Protein AF-A0A7C2JQL1-F1 (afdb_monomer)

Nearest PDB structures (foldseek):
  2pk7-assembly1_A  TM=8.569E-01  e=5.310E-05  Pseudomonas protegens Pf-5
  2pk7-assembly1_B  TM=8.581E-01  e=6.500E-05  Pseudomonas protegens Pf-5
  2hf1-assembly1_A  TM=8.902E-01  e=3.027E-03  Chromobacterium violaceum ATCC 12472
  2jr6-assembly1_A  TM=7.177E-01  e=1.261E-03  Neisseria meningitidis Z2491
  2jny-assembly1_A  TM=7.039E-01  e=1.526E-02  Corynebacterium glutamicum

Foldseek 3Di:
DDDQCQLDHPVVQVVDAQPPPVFRAGWDQPSVQQWTAGPGQRWTFHRDPSRTPRDPVRIDGPDPPPDD

Radius of gyration: 12.01 Å; Cα contacts (8 Å, |Δi|>4): 106; chains: 1; bounding box: 31×28×34 Å

Secondary structure (DSSP, 8-state):
--SSSSSS-HHHHTT-B-SSTTT--BEEEETTTTEEEETTT--EEEEETTEE---STTSBPPPTTS--

Mean predicted aligned error: 7.11 Å

Structure (mmCIF, N/CA/C/O backbone):
data_AF-A0A7C2JQL1-F1
#
_entry.id   AF-A0A7C2JQL1-F1
#
loop_
_atom_site.group_PDB
_atom_site.id
_atom_site.type_symbol
_atom_site.label_atom_id
_atom_site.label_alt_id
_atom_site.label_comp_id
_atom_site.label_asym_id
_atom_site.label_entity_id
_atom_site.label_seq_id
_atom_site.pdbx_PDB_ins_code
_atom_site.Cartn_x
_atom_site.Cartn_y
_atom_site.Cartn_z
_atom_site.occupancy
_atom_site.B_iso_or_equiv
_atom_site.auth_seq_id
_atom_site.auth_comp_id
_atom_site.auth_asym_id
_atom_site.auth_atom_id
_atom_site.pdbx_PDB_model_num
ATOM 1 N N . MET A 1 1 ? -13.399 -3.299 21.832 1.00 44.91 1 MET A N 1
ATOM 2 C CA . MET A 1 1 ? -12.032 -3.218 21.277 1.00 44.91 1 MET A CA 1
ATOM 3 C C . MET A 1 1 ? -12.045 -3.871 19.901 1.00 44.91 1 MET A C 1
ATOM 5 O O . MET A 1 1 ? -11.752 -5.052 19.818 1.00 44.91 1 MET A O 1
ATOM 9 N N . ALA A 1 2 ? -12.477 -3.165 18.855 1.00 49.28 2 ALA A N 1
ATOM 10 C CA . ALA A 1 2 ? -12.495 -3.699 17.487 1.00 49.28 2 ALA A CA 1
ATOM 11 C C . ALA A 1 2 ? -12.718 -2.553 16.490 1.00 49.28 2 ALA A C 1
ATOM 13 O O . ALA A 1 2 ? -13.809 -2.432 15.973 1.00 49.28 2 ALA A O 1
ATOM 14 N N . GLU A 1 3 ? -11.766 -1.628 16.318 1.00 51.12 3 GLU A N 1
ATOM 15 C CA . GLU A 1 3 ? -12.051 -0.428 15.491 1.00 51.12 3 GLU A CA 1
ATOM 16 C C . GLU A 1 3 ? -10.867 0.042 14.625 1.00 51.12 3 GLU A C 1
ATOM 18 O O . GLU A 1 3 ? -10.890 1.130 14.064 1.00 51.12 3 GLU A O 1
ATOM 23 N N . ARG A 1 4 ? -9.804 -0.766 14.477 1.00 54.00 4 ARG A N 1
ATOM 24 C CA . ARG A 1 4 ? -8.731 -0.506 13.482 1.00 54.00 4 ARG A CA 1
ATOM 25 C C . ARG A 1 4 ? -8.390 -1.707 12.595 1.00 54.00 4 ARG A C 1
ATOM 27 O O . ARG A 1 4 ? -7.615 -1.571 11.657 1.00 54.00 4 ARG A O 1
ATOM 34 N N . GLN A 1 5 ? -8.945 -2.881 12.902 1.00 47.03 5 GLN A N 1
ATOM 35 C CA . GLN A 1 5 ? -8.623 -4.166 12.264 1.00 47.03 5 GLN A CA 1
ATOM 36 C C . GLN A 1 5 ? -9.594 -4.566 11.140 1.00 47.03 5 GLN A C 1
ATOM 38 O O . GLN A 1 5 ? -9.386 -5.599 10.513 1.00 47.03 5 GLN A O 1
ATOM 43 N N . GLU A 1 6 ? -10.622 -3.760 10.860 1.00 58.09 6 GLU A N 1
ATOM 44 C CA . GLU A 1 6 ? -11.667 -4.087 9.874 1.00 58.09 6 GLU A CA 1
ATOM 45 C C . GLU A 1 6 ? -11.397 -3.547 8.462 1.00 58.09 6 GLU A C 1
ATOM 47 O O . GLU A 1 6 ? -12.092 -3.927 7.527 1.00 58.09 6 GLU A O 1
ATOM 52 N N . LEU A 1 7 ? -10.380 -2.696 8.275 1.00 62.31 7 LEU A N 1
ATOM 53 C CA . LEU A 1 7 ? -10.062 -2.141 6.953 1.00 62.31 7 LEU A CA 1
ATOM 54 C C . LEU A 1 7 ? -9.379 -3.171 6.046 1.00 62.31 7 LEU A C 1
ATOM 56 O O . LEU A 1 7 ? -9.794 -3.365 4.911 1.00 62.31 7 LEU A O 1
ATOM 60 N N . VAL A 1 8 ? -8.327 -3.833 6.535 1.00 68.19 8 VAL A N 1
ATOM 61 C CA . VAL A 1 8 ? -7.652 -4.943 5.843 1.00 68.19 8 VAL A CA 1
ATO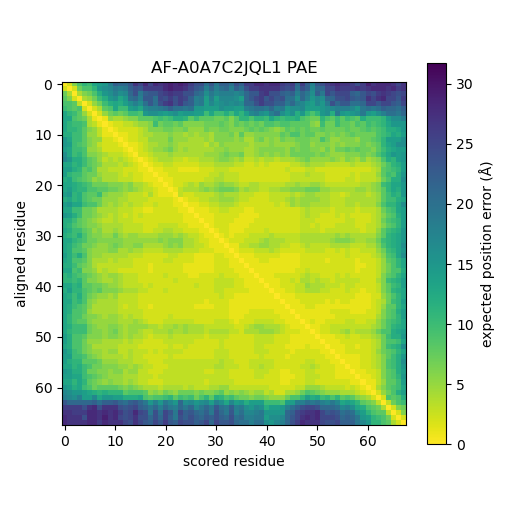M 62 C C . VAL A 1 8 ? -7.053 -5.868 6.907 1.00 68.19 8 VAL A C 1
ATOM 64 O O . VAL A 1 8 ? -6.249 -5.401 7.718 1.00 68.19 8 VAL A O 1
ATOM 67 N N . PRO A 1 9 ? -7.403 -7.166 6.942 1.00 76.69 9 PRO A N 1
ATOM 68 C CA . PRO A 1 9 ? -6.838 -8.080 7.922 1.00 76.69 9 PRO A CA 1
ATOM 69 C C . PRO A 1 9 ? -5.340 -8.313 7.679 1.00 76.69 9 PRO A C 1
ATOM 71 O O . PRO A 1 9 ? -4.867 -8.349 6.544 1.00 76.69 9 PRO A O 1
ATOM 74 N N . GLN A 1 10 ? -4.587 -8.507 8.761 1.00 77.12 10 GLN A N 1
ATOM 75 C CA . GLN A 1 10 ? -3.121 -8.556 8.728 1.00 77.12 10 GLN A CA 1
ATOM 76 C C . GLN A 1 10 ? -2.578 -9.698 7.852 1.00 77.12 10 GLN A C 1
ATOM 78 O O . GLN A 1 10 ? -1.676 -9.475 7.054 1.00 77.12 10 GLN A O 1
ATOM 83 N N . TRP A 1 11 ? -3.206 -10.876 7.917 1.00 80.94 11 TRP A N 1
ATOM 84 C CA . TRP A 1 11 ? -2.850 -12.036 7.091 1.00 80.94 11 TRP A CA 1
ATOM 85 C C . TRP A 1 11 ? -3.047 -11.789 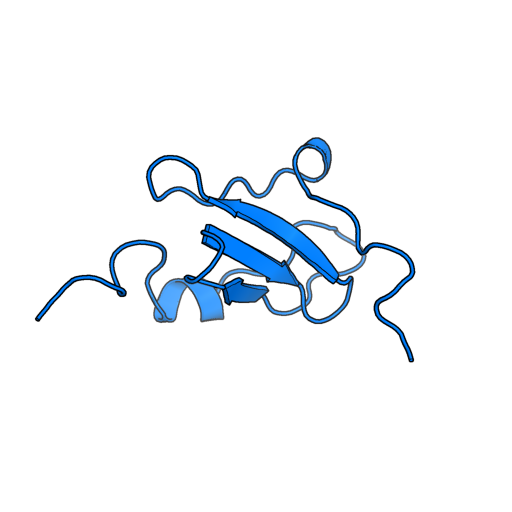5.587 1.00 80.94 11 TRP A C 1
ATOM 87 O O . TRP A 1 11 ? -2.376 -12.400 4.762 1.00 80.94 11 TRP A O 1
ATOM 97 N N . LEU A 1 12 ? -3.964 -10.891 5.207 1.00 78.75 12 LEU A N 1
ATOM 98 C CA . LEU A 1 12 ? -4.192 -10.544 3.807 1.00 78.75 12 LEU A CA 1
ATOM 99 C C . LEU A 1 12 ? -3.065 -9.644 3.287 1.00 78.75 12 LEU A C 1
ATOM 101 O O . LEU A 1 12 ? -2.630 -9.821 2.154 1.00 78.75 12 LEU A O 1
ATOM 105 N N . LEU A 1 13 ? -2.537 -8.735 4.114 1.00 79.56 13 LEU A N 1
ATOM 106 C CA . LEU A 1 13 ? -1.378 -7.907 3.752 1.00 79.56 13 LEU A CA 1
ATOM 107 C C . LEU A 1 13 ? -0.120 -8.743 3.480 1.00 79.56 13 LEU A C 1
ATOM 109 O O . LEU A 1 13 ? 0.688 -8.343 2.652 1.00 79.56 13 LEU A O 1
ATOM 113 N N . GLU A 1 14 ? 0.027 -9.900 4.128 1.00 80.06 14 GLU A N 1
ATOM 114 C CA . GLU A 1 14 ? 1.152 -10.822 3.896 1.00 80.06 14 GLU A CA 1
ATOM 115 C C . GLU A 1 14 ? 1.061 -11.560 2.548 1.00 80.06 14 GLU A C 1
ATOM 117 O O . GLU A 1 14 ? 2.066 -12.049 2.038 1.00 80.06 14 GLU A O 1
ATOM 122 N N . ILE A 1 15 ? -0.136 -11.641 1.960 1.00 85.38 15 ILE A N 1
ATOM 123 C CA . ILE A 1 15 ? -0.384 -12.294 0.663 1.00 85.38 15 ILE A CA 1
ATOM 124 C C . ILE A 1 15 ? -0.439 -11.258 -0.470 1.00 85.38 15 ILE A C 1
ATOM 126 O O . ILE A 1 15 ? -0.091 -11.550 -1.617 1.00 85.38 15 ILE A O 1
ATOM 130 N N . LEU A 1 16 ? -0.910 -10.048 -0.169 1.00 84.69 16 LEU A N 1
ATOM 131 C CA . LEU A 1 16 ? -1.063 -8.978 -1.143 1.00 84.69 16 LEU A CA 1
ATOM 132 C C . LEU A 1 16 ? 0.279 -8.326 -1.482 1.00 84.69 16 LEU A C 1
ATOM 134 O O . LEU A 1 16 ? 1.068 -7.961 -0.618 1.00 84.69 16 LEU A O 1
ATOM 138 N N . CYS A 1 17 ? 0.490 -8.083 -2.772 1.00 92.38 17 CYS A N 1
ATOM 139 C CA . CYS A 1 17 ? 1.626 -7.322 -3.274 1.00 92.38 17 CYS A CA 1
ATOM 140 C C . CYS A 1 17 ? 1.149 -6.201 -4.199 1.00 92.38 17 CYS A C 1
ATOM 142 O O . CYS A 1 17 ? 0.004 -6.181 -4.655 1.00 92.38 17 CYS A O 1
ATOM 144 N N . CYS A 1 18 ? 2.039 -5.253 -4.485 1.00 93.25 18 CYS A N 1
ATOM 145 C CA . CYS A 1 18 ? 1.753 -4.169 -5.415 1.00 93.25 18 CYS A CA 1
ATO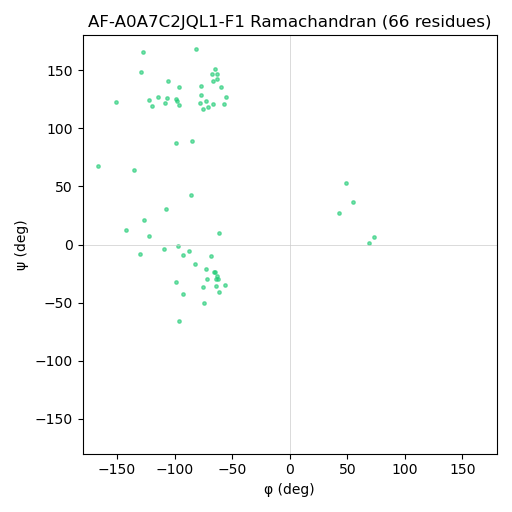M 146 C C . CYS A 1 18 ? 1.297 -4.710 -6.792 1.00 93.25 18 CYS A C 1
ATOM 148 O O . CYS A 1 18 ? 2.042 -5.486 -7.398 1.00 93.25 18 CYS A O 1
ATOM 150 N N . PRO A 1 19 ? 0.144 -4.262 -7.333 1.00 93.12 19 PRO A N 1
ATOM 151 C CA . PRO A 1 19 ? -0.405 -4.744 -8.608 1.00 93.12 19 PRO A CA 1
ATOM 152 C C . PRO A 1 19 ? 0.428 -4.338 -9.834 1.00 93.12 19 PRO A C 1
ATOM 154 O O . PRO A 1 19 ? 0.189 -4.824 -10.936 1.00 93.12 19 PRO A O 1
ATOM 157 N N . VAL A 1 20 ? 1.418 -3.455 -9.666 1.00 92.44 20 VAL A N 1
ATOM 158 C CA . VAL A 1 20 ? 2.333 -3.057 -10.740 1.00 92.44 20 VAL A CA 1
ATOM 159 C C . VAL A 1 20 ? 3.279 -4.227 -11.060 1.00 92.44 20 VAL A C 1
ATOM 161 O O . VAL A 1 20 ? 4.070 -4.601 -10.183 1.00 92.44 20 VAL A O 1
ATOM 164 N N . PRO A 1 21 ? 3.263 -4.775 -12.296 1.00 87.69 21 PRO A N 1
ATOM 165 C CA . PRO A 1 21 ? 3.993 -5.998 -12.654 1.00 87.69 21 PRO A CA 1
ATOM 166 C C . PRO A 1 21 ? 5.500 -5.944 -12.388 1.00 87.69 21 PRO A C 1
ATOM 168 O O . PRO A 1 21 ? 6.090 -6.948 -11.997 1.00 87.69 21 PRO A O 1
ATOM 171 N N . GLU A 1 22 ? 6.100 -4.767 -12.563 1.00 90.38 22 GLU A N 1
ATOM 172 C CA . GLU A 1 22 ? 7.534 -4.495 -12.392 1.00 90.38 22 GLU A CA 1
ATOM 173 C C . GLU A 1 22 ? 7.921 -4.249 -10.921 1.00 90.38 22 GLU A C 1
ATOM 175 O O . GLU A 1 22 ? 9.093 -4.295 -10.542 1.00 90.38 22 GLU A O 1
ATOM 180 N N . CYS A 1 23 ? 6.934 -3.972 -10.062 1.00 91.00 23 CYS A N 1
ATOM 181 C CA . CYS A 1 23 ? 7.156 -3.646 -8.662 1.00 91.00 23 CYS A CA 1
ATOM 182 C C . CYS A 1 23 ? 7.004 -4.881 -7.773 1.00 91.00 23 CYS A C 1
ATOM 184 O O . CYS A 1 23 ? 7.997 -5.281 -7.157 1.00 91.00 23 CYS A O 1
ATOM 186 N N . ARG A 1 24 ? 5.779 -5.439 -7.698 1.00 88.06 24 ARG A N 1
ATOM 187 C CA . ARG A 1 24 ? 5.367 -6.554 -6.814 1.00 88.06 24 ARG A CA 1
ATOM 188 C C . ARG A 1 24 ? 5.893 -6.464 -5.371 1.00 88.06 24 ARG A C 1
ATOM 190 O O . ARG A 1 24 ? 6.107 -7.481 -4.727 1.00 88.06 24 ARG A O 1
ATOM 197 N N . GLY A 1 25 ? 6.154 -5.252 -4.881 1.00 90.19 25 GLY A N 1
ATOM 198 C CA . GLY A 1 25 ? 6.691 -5.030 -3.540 1.00 90.19 25 GLY A CA 1
ATOM 199 C C . GLY A 1 25 ? 5.614 -5.081 -2.461 1.00 90.19 25 GLY A C 1
ATOM 200 O O . GLY A 1 25 ? 4.420 -5.002 -2.770 1.00 90.19 25 GLY A O 1
ATOM 201 N N . ASP A 1 26 ? 6.062 -5.135 -1.211 1.00 91.88 26 ASP A N 1
ATOM 202 C CA . ASP A 1 26 ? 5.193 -5.187 -0.037 1.00 91.88 26 ASP A CA 1
ATOM 203 C C . ASP A 1 26 ? 4.336 -3.924 0.112 1.00 91.88 26 ASP A C 1
ATOM 205 O O . ASP A 1 26 ? 4.754 -2.801 -0.225 1.00 91.88 26 ASP A O 1
ATOM 209 N N . LEU A 1 27 ? 3.128 -4.125 0.637 1.00 91.25 27 LEU A N 1
ATOM 210 C CA . LEU A 1 27 ? 2.159 -3.077 0.929 1.00 91.25 27 LEU A CA 1
ATOM 211 C C . LEU A 1 27 ? 2.088 -2.822 2.436 1.00 91.25 27 LEU A C 1
ATOM 213 O O . LEU A 1 27 ? 2.118 -3.736 3.253 1.00 91.25 27 LEU A O 1
ATOM 217 N N . GLU A 1 28 ? 1.963 -1.555 2.806 1.00 90.62 28 GLU A N 1
ATOM 218 C CA . GLU A 1 28 ? 1.747 -1.109 4.175 1.00 90.62 28 GLU A CA 1
ATOM 219 C C . GLU A 1 28 ? 0.375 -0.455 4.289 1.00 90.62 28 GLU A C 1
ATOM 221 O O . GLU A 1 28 ? 0.058 0.466 3.536 1.00 90.62 28 GLU A O 1
ATOM 226 N N . LEU A 1 29 ? -0.435 -0.907 5.246 1.00 90.12 29 LEU A N 1
ATOM 227 C CA . LEU A 1 29 ? -1.684 -0.236 5.578 1.00 90.12 29 LEU A CA 1
ATOM 228 C C . LEU A 1 29 ? -1.396 1.036 6.379 1.00 90.12 29 LEU A C 1
ATOM 230 O O . LEU A 1 29 ? -0.921 0.984 7.513 1.00 90.12 29 LEU A O 1
ATOM 234 N N . ARG A 1 30 ? -1.749 2.177 5.796 1.00 89.44 30 ARG A N 1
ATOM 235 C CA . ARG A 1 30 ? -1.809 3.475 6.460 1.00 89.44 30 ARG A CA 1
ATOM 236 C C . ARG A 1 30 ? -3.253 3.759 6.837 1.00 89.44 30 ARG A C 1
ATOM 238 O O . ARG A 1 30 ? -4.015 4.330 6.059 1.00 89.44 30 ARG A O 1
ATOM 245 N N . ALA A 1 31 ? -3.636 3.275 8.017 1.00 83.56 31 ALA A N 1
ATOM 246 C CA . ALA A 1 31 ? -4.994 3.413 8.543 1.00 83.56 31 ALA A CA 1
ATOM 247 C C . ALA A 1 31 ? -5.366 4.874 8.852 1.00 83.56 31 ALA A C 1
ATOM 249 O O . ALA A 1 31 ? -6.540 5.212 8.846 1.00 83.56 31 ALA A O 1
ATOM 250 N N . ASP A 1 32 ? -4.376 5.738 9.085 1.00 85.62 32 ASP A N 1
ATOM 251 C CA . ASP A 1 32 ? -4.539 7.179 9.299 1.00 85.62 32 ASP A CA 1
ATOM 252 C C . ASP A 1 32 ? -5.092 7.921 8.072 1.00 85.62 32 ASP A C 1
ATOM 254 O O . ASP A 1 32 ? -5.794 8.916 8.225 1.00 85.62 32 ASP A O 1
ATOM 258 N N . ILE A 1 33 ? -4.801 7.420 6.869 1.00 85.56 33 ILE A N 1
ATOM 259 C CA . ILE A 1 33 ? -5.210 8.020 5.587 1.00 85.56 33 ILE A CA 1
ATOM 260 C C . ILE A 1 33 ? -6.032 7.060 4.717 1.00 85.56 33 ILE A C 1
ATOM 262 O O . ILE A 1 33 ? -6.293 7.354 3.551 1.00 85.56 33 ILE A O 1
ATOM 266 N N . GLU A 1 34 ? -6.407 5.897 5.255 1.00 89.69 34 GLU A N 1
ATOM 267 C CA . GLU A 1 34 ? -7.135 4.843 4.538 1.00 89.69 34 GLU A CA 1
ATOM 268 C C . GLU A 1 34 ? -6.488 4.515 3.176 1.00 89.69 34 GLU A C 1
ATOM 270 O O . GLU A 1 34 ? -7.117 4.573 2.111 1.00 89.69 34 GLU A O 1
ATOM 275 N N . ARG A 1 35 ? -5.180 4.215 3.202 1.00 92.00 35 ARG A N 1
ATOM 276 C CA . ARG A 1 35 ? -4.380 3.853 2.019 1.00 92.00 35 ARG A CA 1
ATOM 277 C C . ARG A 1 35 ? -3.579 2.573 2.224 1.00 92.00 35 ARG A C 1
ATOM 279 O O . ARG A 1 35 ? -3.059 2.328 3.309 1.00 92.00 35 ARG A O 1
ATOM 286 N N . LEU A 1 36 ? -3.376 1.818 1.144 1.00 92.31 36 LEU A N 1
ATOM 287 C CA . LEU A 1 36 ? -2.272 0.860 1.041 1.00 92.31 36 LEU A CA 1
ATOM 288 C C . LEU A 1 36 ? -1.102 1.516 0.313 1.00 92.31 36 LEU A C 1
ATOM 290 O O . LEU A 1 36 ? -1.235 1.929 -0.836 1.00 92.31 36 LEU A O 1
ATOM 294 N N . VAL A 1 37 ? 0.050 1.611 0.965 1.00 93.12 37 VAL A N 1
ATOM 295 C CA . VAL A 1 37 ? 1.250 2.243 0.409 1.00 93.12 37 VAL A CA 1
ATOM 296 C C . VAL A 1 37 ? 2.263 1.175 0.035 1.00 93.12 37 VAL A C 1
ATOM 298 O O . VAL A 1 37 ? 2.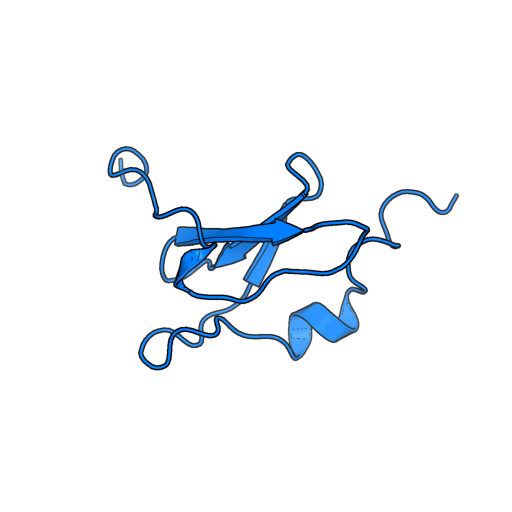648 0.355 0.864 1.00 93.12 37 VAL A O 1
ATOM 301 N N . CYS A 1 38 ? 2.730 1.182 -1.211 1.00 93.50 38 CYS A N 1
ATOM 302 C CA . CYS A 1 38 ? 3.805 0.288 -1.620 1.00 93.50 38 CYS A CA 1
ATOM 303 C C . CYS A 1 38 ? 5.159 0.814 -1.139 1.00 93.50 38 CYS A C 1
ATOM 305 O O . CYS A 1 38 ? 5.586 1.891 -1.555 1.00 93.50 38 CYS A O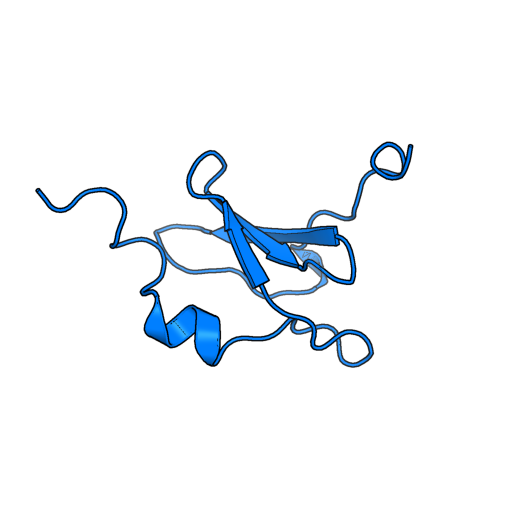 1
ATOM 307 N N . LYS A 1 39 ? 5.888 0.014 -0.352 1.00 91.31 39 LYS A N 1
ATOM 308 C CA . LYS A 1 39 ? 7.216 0.388 0.173 1.00 91.31 39 LYS A CA 1
ATOM 309 C C . LYS A 1 39 ? 8.283 0.549 -0.911 1.00 91.3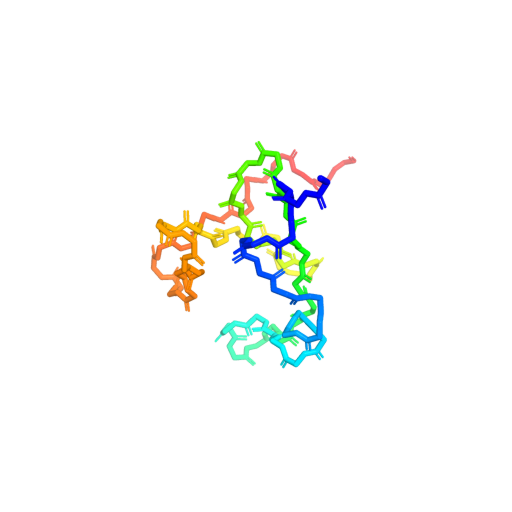1 39 LYS A C 1
ATOM 311 O O . LYS A 1 39 ? 9.266 1.247 -0.705 1.00 91.31 39 LYS A O 1
ATOM 316 N N . LYS A 1 40 ? 8.091 -0.098 -2.066 1.00 91.44 40 LYS A N 1
ATOM 317 C CA . LYS A 1 40 ? 9.072 -0.130 -3.161 1.00 91.44 40 LYS A CA 1
ATOM 318 C C . LYS A 1 40 ? 8.866 0.972 -4.200 1.00 91.44 40 LYS A C 1
ATOM 320 O O . LYS A 1 40 ? 9.840 1.548 -4.658 1.00 91.44 40 LYS A O 1
ATOM 325 N N . CYS A 1 41 ? 7.623 1.244 -4.607 1.00 92.62 41 CYS A N 1
ATOM 326 C CA . CYS A 1 41 ? 7.332 2.266 -5.626 1.00 92.62 41 CYS A CA 1
ATOM 327 C C . CYS A 1 41 ? 6.640 3.522 -5.086 1.00 92.62 41 CYS A C 1
ATOM 329 O O . CYS A 1 41 ? 6.365 4.427 -5.865 1.00 92.62 41 CYS A O 1
ATOM 331 N N . GLY A 1 42 ? 6.296 3.568 -3.797 1.00 91.25 42 GLY A N 1
ATOM 332 C CA . GLY A 1 42 ? 5.680 4.735 -3.161 1.00 91.25 42 GLY A CA 1
ATOM 333 C C . GLY A 1 42 ? 4.245 5.047 -3.601 1.00 91.25 42 GLY A C 1
ATOM 334 O O . GLY A 1 42 ? 3.665 6.012 -3.109 1.00 91.25 42 GLY A O 1
ATOM 335 N N . ARG A 1 43 ? 3.653 4.245 -4.500 1.00 93.75 43 ARG A N 1
ATOM 336 C CA . ARG A 1 43 ? 2.244 4.380 -4.899 1.00 93.75 43 ARG A CA 1
ATOM 337 C C . ARG A 1 43 ? 1.320 4.142 -3.713 1.00 93.75 43 ARG A C 1
ATOM 339 O O . ARG A 1 43 ? 1.578 3.250 -2.899 1.00 93.75 43 ARG A O 1
ATOM 346 N N . ARG A 1 44 ? 0.234 4.911 -3.657 1.00 95.00 44 ARG A N 1
ATOM 347 C CA . ARG A 1 44 ? -0.763 4.858 -2.583 1.00 95.00 44 ARG A CA 1
ATOM 348 C C . A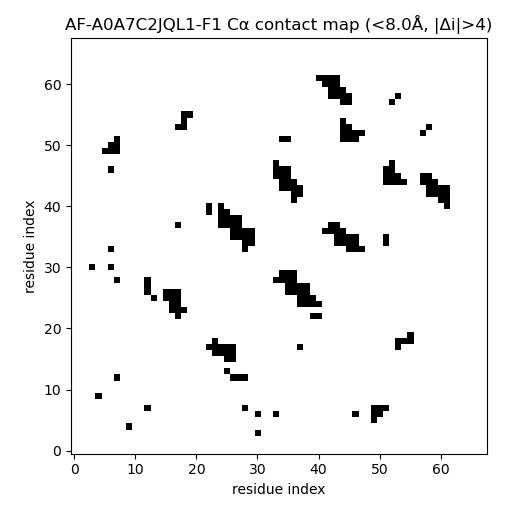RG A 1 44 ? -2.119 4.496 -3.179 1.00 95.00 44 ARG A C 1
ATOM 350 O O . ARG A 1 44 ? -2.633 5.215 -4.027 1.00 95.00 44 ARG A O 1
ATOM 357 N N . TYR A 1 45 ? -2.678 3.376 -2.745 1.00 93.69 45 TYR A N 1
ATOM 358 C CA . TYR A 1 45 ? -3.951 2.848 -3.227 1.00 93.69 45 TYR A CA 1
ATOM 359 C C . TYR A 1 45 ? -5.072 3.214 -2.244 1.00 93.69 45 TYR A C 1
ATOM 361 O O . TYR A 1 45 ? -4.934 2.901 -1.056 1.00 93.69 45 TYR A O 1
ATOM 369 N N . PRO A 1 46 ? -6.159 3.871 -2.690 1.00 93.88 46 PRO A N 1
ATOM 370 C CA . PRO A 1 46 ? -7.282 4.240 -1.835 1.00 93.88 46 PRO A CA 1
ATOM 371 C C . PRO A 1 46 ? -8.043 3.027 -1.316 1.00 93.88 46 PRO A C 1
ATOM 373 O O . PRO A 1 46 ? -8.284 2.069 -2.046 1.00 93.88 46 PRO A O 1
ATOM 376 N N . ILE A 1 47 ? -8.463 3.088 -0.056 1.00 91.25 47 ILE A N 1
ATOM 377 C CA . ILE A 1 47 ? -9.450 2.169 0.506 1.00 91.25 47 ILE A CA 1
ATOM 378 C C . ILE A 1 47 ? -10.798 2.887 0.456 1.00 91.25 47 ILE A C 1
ATOM 380 O O . ILE A 1 47 ? -10.936 3.996 0.964 1.00 91.25 47 ILE A O 1
ATOM 384 N N . ARG A 1 48 ? -11.792 2.285 -0.202 1.00 88.94 48 ARG A N 1
ATOM 385 C CA . ARG A 1 48 ? -13.149 2.836 -0.320 1.00 88.94 48 ARG A CA 1
ATOM 386 C C . ARG A 1 48 ? -14.128 1.816 0.244 1.00 88.94 48 ARG A C 1
ATOM 388 O O . ARG A 1 48 ? -14.136 0.675 -0.207 1.00 88.94 48 ARG A O 1
ATOM 395 N N . ASN A 1 49 ? -14.943 2.211 1.223 1.00 86.06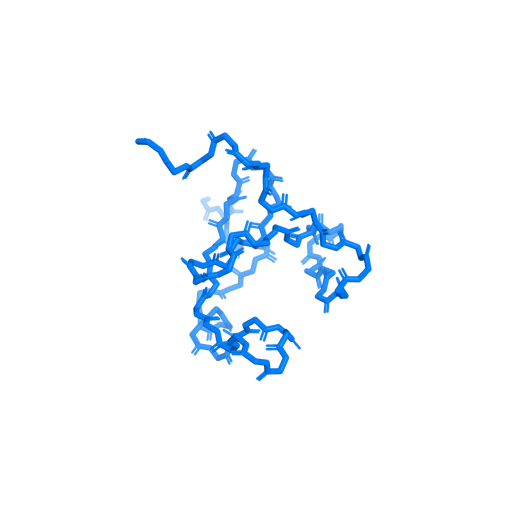 49 ASN A N 1
ATOM 396 C CA . ASN A 1 49 ? -15.887 1.313 1.909 1.00 86.06 49 ASN A CA 1
ATOM 397 C C . A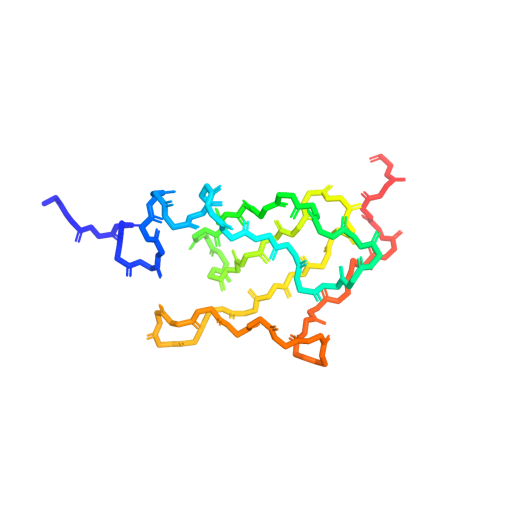SN A 1 49 ? -15.211 0.059 2.505 1.00 86.06 49 ASN A C 1
ATOM 399 O O . ASN A 1 49 ? -15.757 -1.037 2.421 1.00 86.06 49 ASN A O 1
ATOM 403 N N . GLY A 1 50 ? -13.988 0.197 3.032 1.00 80.94 50 GLY A N 1
ATOM 404 C CA . GLY A 1 50 ? -13.207 -0.936 3.549 1.00 80.94 50 GLY A CA 1
ATOM 405 C C . GLY A 1 50 ? -12.622 -1.866 2.476 1.00 80.94 50 GLY A C 1
ATOM 406 O O . GLY A 1 50 ? -12.045 -2.890 2.815 1.00 80.94 50 GLY A O 1
ATOM 407 N N . ILE A 1 51 ? -12.736 -1.530 1.185 1.00 86.25 51 ILE A N 1
ATOM 408 C CA . ILE A 1 51 ? -12.180 -2.323 0.082 1.00 86.25 51 ILE A CA 1
ATOM 409 C C . ILE A 1 51 ? -10.980 -1.584 -0.531 1.00 86.25 51 ILE A C 1
ATOM 411 O O . ILE A 1 51 ? -11.138 -0.454 -1.008 1.00 86.25 51 ILE A O 1
ATOM 415 N N . PRO A 1 52 ? -9.780 -2.192 -0.559 1.00 88.44 52 PRO A N 1
ATOM 416 C CA . PRO A 1 52 ? -8.628 -1.626 -1.253 1.00 88.44 52 PRO A CA 1
ATOM 417 C C . PRO A 1 52 ? -8.826 -1.584 -2.773 1.00 88.44 52 PRO A C 1
ATOM 419 O O . PRO A 1 52 ? -8.977 -2.617 -3.427 1.00 88.44 52 PRO A O 1
ATOM 422 N N . VAL A 1 53 ? -8.761 -0.390 -3.358 1.00 93.06 53 VAL A N 1
ATOM 423 C CA . VAL A 1 53 ? -8.808 -0.182 -4.809 1.00 93.06 53 VAL A CA 1
ATOM 424 C C . VAL A 1 53 ? -7.397 -0.338 -5.376 1.00 93.06 53 VAL A C 1
ATOM 426 O O . VAL A 1 53 ? -6.630 0.616 -5.478 1.00 93.06 53 VAL A O 1
ATOM 429 N N . MET A 1 54 ? -7.036 -1.567 -5.747 1.00 91.06 54 MET A N 1
ATOM 430 C CA . MET A 1 54 ? -5.718 -1.915 -6.303 1.00 91.06 54 MET A CA 1
ATOM 431 C C . MET A 1 54 ? -5.638 -1.714 -7.826 1.00 91.06 54 MET A C 1
ATOM 433 O O . MET A 1 54 ? -5.107 -2.556 -8.550 1.00 91.06 54 MET A O 1
ATOM 437 N N . LEU A 1 55 ? -6.185 -0.605 -8.325 1.00 93.19 55 LEU A N 1
ATOM 438 C CA . LEU A 1 55 ? -6.077 -0.215 -9.731 1.00 93.19 55 LEU A CA 1
ATOM 439 C C . LEU A 1 55 ? -4.921 0.771 -9.895 1.00 93.19 55 LEU A C 1
ATOM 441 O O . LEU A 1 55 ? -4.766 1.690 -9.096 1.00 93.19 55 LEU A O 1
ATOM 445 N N . ILE A 1 56 ? -4.104 0.580 -10.933 1.00 91.56 56 ILE A N 1
ATOM 446 C CA . ILE A 1 56 ? -2.931 1.433 -11.196 1.00 91.56 56 ILE A CA 1
ATOM 447 C C . ILE A 1 56 ? -3.362 2.876 -11.500 1.00 91.56 56 ILE A C 1
ATOM 449 O O . ILE A 1 56 ? -2.678 3.809 -11.092 1.00 91.56 56 ILE A O 1
ATOM 453 N N . GLU A 1 57 ? -4.497 3.050 -12.176 1.00 91.69 57 GLU A N 1
ATOM 454 C CA . GLU A 1 57 ? -5.054 4.353 -12.566 1.00 91.69 57 GLU A CA 1
ATOM 455 C C . GLU A 1 57 ? -5.617 5.144 -11.377 1.00 91.69 57 GLU A C 1
ATOM 457 O O . GLU A 1 57 ? -5.561 6.369 -11.371 1.00 91.69 57 GLU A O 1
ATOM 462 N N . GLU A 1 58 ? -6.103 4.449 -10.346 1.00 93.38 58 GLU A N 1
ATOM 463 C CA . GLU A 1 58 ? -6.610 5.057 -9.107 1.00 93.38 58 GLU A CA 1
ATOM 464 C C . GLU A 1 58 ? -5.498 5.281 -8.070 1.00 93.38 58 GLU A C 1
ATOM 466 O O . GLU A 1 58 ? -5.743 5.836 -6.997 1.00 93.38 58 GLU A O 1
ATOM 471 N N . ALA A 1 59 ? -4.278 4.814 -8.351 1.00 93.38 59 ALA A N 1
ATOM 472 C CA . ALA A 1 59 ? -3.159 4.939 -7.436 1.00 93.38 59 ALA A CA 1
ATOM 473 C C . ALA A 1 59 ? -2.597 6.363 -7.457 1.00 93.38 59 ALA A C 1
ATOM 475 O O . ALA A 1 59 ? -2.193 6.883 -8.498 1.00 93.38 59 ALA A O 1
ATOM 476 N N . GLU A 1 60 ? -2.459 6.963 -6.280 1.00 93.19 60 GLU A N 1
ATOM 477 C CA . GLU A 1 60 ? -1.745 8.224 -6.139 1.00 93.19 60 GLU A CA 1
ATOM 478 C C . GLU A 1 60 ? -0.243 7.958 -6.294 1.00 93.19 60 GLU A C 1
ATOM 480 O O . GLU A 1 60 ? 0.346 7.129 -5.584 1.00 93.19 60 GLU A O 1
ATOM 485 N N . LEU A 1 61 ? 0.386 8.655 -7.241 1.00 90.88 61 LEU A N 1
ATOM 486 C CA . LEU A 1 61 ? 1.823 8.562 -7.474 1.00 90.88 61 LEU A CA 1
ATOM 487 C C . LEU A 1 61 ? 2.602 9.098 -6.262 1.00 90.88 61 LEU A C 1
ATOM 489 O O . LEU A 1 61 ? 2.118 9.987 -5.550 1.00 90.88 61 LEU A O 1
ATOM 493 N N . PRO A 1 62 ? 3.820 8.590 -6.003 1.00 85.50 62 PRO A N 1
ATOM 494 C CA . PRO A 1 62 ? 4.711 9.263 -5.073 1.00 85.50 62 PRO A CA 1
ATOM 495 C C . PRO A 1 62 ? 4.910 10.697 -5.575 1.00 85.50 62 PRO A C 1
ATOM 497 O O . PRO A 1 62 ? 5.339 10.915 -6.706 1.00 85.50 62 PRO A O 1
ATOM 500 N N . THR A 1 63 ? 4.555 11.684 -4.755 1.00 73.94 63 THR A N 1
ATOM 501 C CA . THR A 1 63 ? 4.993 13.054 -4.992 1.00 73.94 63 THR A CA 1
ATOM 502 C C . THR A 1 63 ? 6.516 13.032 -4.968 1.00 73.94 63 THR A C 1
ATOM 504 O O . THR A 1 63 ? 7.109 12.396 -4.095 1.00 73.94 63 THR A O 1
ATOM 507 N N . SER A 1 64 ? 7.167 13.703 -5.916 1.00 58.06 64 SER A N 1
ATOM 508 C CA . SER A 1 64 ? 8.633 13.777 -6.021 1.00 58.06 64 SER A CA 1
ATOM 509 C C . SER A 1 64 ? 9.323 14.437 -4.808 1.00 58.06 64 SER A C 1
ATOM 511 O O . SER A 1 64 ? 10.518 14.698 -4.851 1.00 58.06 64 SER A O 1
ATOM 513 N N . GLU A 1 65 ? 8.595 14.687 -3.718 1.00 52.62 65 GLU A N 1
ATOM 514 C CA . GLU A 1 65 ? 9.038 15.316 -2.470 1.00 52.62 65 GLU A CA 1
ATOM 515 C C . GLU A 1 65 ? 9.156 14.307 -1.310 1.00 52.62 65 GLU A C 1
ATOM 517 O O . GLU A 1 65 ? 8.937 14.639 -0.150 1.00 52.62 65 GLU A O 1
ATOM 522 N N . GLY A 1 66 ? 9.471 13.046 -1.618 1.00 48.19 66 GLY A N 1
ATOM 523 C CA . GLY A 1 66 ? 9.597 11.961 -0.634 1.00 48.19 66 GLY A CA 1
ATOM 524 C C . GLY A 1 66 ? 10.917 11.194 -0.687 1.00 48.19 66 GLY A C 1
ATOM 525 O O . GLY A 1 66 ? 10.961 10.051 -0.239 1.00 48.19 66 GLY A O 1
ATOM 526 N N . GLN A 1 67 ? 11.969 11.783 -1.262 1.00 42.59 67 GLN A N 1
ATOM 527 C CA . GLN A 1 67 ? 13.322 11.222 -1.258 1.00 42.59 67 GLN A CA 1
ATOM 528 C C . GLN A 1 67 ? 14.349 12.316 -0.922 1.00 42.59 67 GLN A C 1
ATOM 530 O O . GLN A 1 67 ? 15.175 12.682 -1.754 1.00 42.59 67 GLN A O 1
ATOM 535 N N . LEU A 1 68 ? 14.261 12.852 0.298 1.00 43.50 68 LEU A N 1
ATOM 536 C CA . LEU A 1 68 ? 15.360 13.517 1.005 1.00 43.50 68 LEU A CA 1
ATOM 537 C C . LEU A 1 68 ? 15.397 12.992 2.441 1.00 43.50 68 LEU A C 1
ATOM 539 O O . LEU A 1 68 ? 14.313 12.947 3.065 1.00 43.50 68 LEU A O 1
#

Solvent-accessible surface area (backbone atoms only — not comparable to full-atom values): 4266 Å² total; per-residue (Å²): 144,85,84,79,63,78,54,64,51,70,75,52,48,77,72,46,52,38,79,50,88,91,64,55,28,56,50,42,82,40,77,92,74,42,27,40,33,24,78,74,72,48,34,33,22,44,45,56,95,54,40,74,43,80,45,78,87,66,33,45,68,53,62,93,86,76,84,128

pLDDT: mean 81.85, std 15.42, range [42.59, 95.0]

Sequence (68 aa):
MAERQELVPQWLLEILCCPVPECRGDLELRADIERLVCKKCGRRYPIRNGIPVMLIEEAELPTSEGQL